Protein AF-A0A2V5TEM6-F1 (afdb_monomer_lite)

Structure (mmCIF, N/CA/C/O backbone):
data_AF-A0A2V5TEM6-F1
#
_entry.id   AF-A0A2V5TEM6-F1
#
loop_
_atom_site.group_PDB
_atom_site.id
_atom_site.type_symbol
_atom_site.label_atom_id
_atom_site.label_alt_id
_atom_site.label_comp_id
_atom_site.label_asym_id
_atom_site.label_entity_id
_atom_site.label_seq_id
_atom_site.pdbx_PDB_ins_code
_atom_site.Cartn_x
_atom_site.Cartn_y
_atom_site.Cartn_z
_atom_site.occupancy
_atom_site.B_iso_or_equiv
_atom_site.auth_seq_id
_atom_site.auth_comp_id
_atom_site.auth_asym_id
_atom_site.auth_atom_id
_atom_site.pdbx_PDB_model_num
ATOM 1 N N . GLY A 1 1 ? -10.360 -5.730 -9.120 1.00 52.41 1 GLY A N 1
ATOM 2 C CA . GLY A 1 1 ? -10.414 -5.794 -10.596 1.00 52.41 1 GLY A CA 1
ATOM 3 C C . GLY A 1 1 ? -9.001 -5.800 -11.145 1.00 52.41 1 GLY A C 1
ATOM 4 O O . GLY A 1 1 ? -8.124 -5.280 -10.469 1.00 52.41 1 GLY A O 1
ATOM 5 N N . TYR A 1 2 ? -8.773 -6.410 -12.309 1.00 51.59 2 TYR A N 1
ATOM 6 C CA . TYR A 1 2 ? -7.486 -6.382 -13.018 1.00 51.59 2 TYR A CA 1
ATOM 7 C C . TYR A 1 2 ? -7.553 -5.291 -14.096 1.00 51.59 2 TYR A C 1
ATOM 9 O O . TYR A 1 2 ? -8.489 -5.306 -14.892 1.00 51.59 2 TYR A O 1
ATOM 17 N N . TYR A 1 3 ? -6.628 -4.326 -14.087 1.00 54.53 3 TYR A N 1
ATOM 18 C CA . TYR A 1 3 ? -6.634 -3.193 -15.020 1.00 54.53 3 TYR A CA 1
ATOM 19 C C . TYR A 1 3 ? -5.409 -3.254 -15.939 1.00 54.53 3 TYR A C 1
ATOM 21 O O . TYR A 1 3 ? -4.282 -3.108 -15.468 1.00 54.53 3 TYR A O 1
ATOM 29 N N . GLU A 1 4 ? -5.627 -3.418 -17.246 1.00 52.84 4 GLU A N 1
ATOM 30 C CA . GLU A 1 4 ? -4.584 -3.263 -18.265 1.00 52.84 4 GLU A CA 1
ATOM 31 C C . GLU A 1 4 ? -4.684 -1.902 -18.975 1.00 52.84 4 GLU A C 1
ATOM 33 O O . GLU A 1 4 ? -5.747 -1.493 -19.439 1.00 52.84 4 GLU A O 1
ATOM 38 N N . HIS A 1 5 ? -3.531 -1.226 -18.998 1.00 53.41 5 HIS A N 1
ATOM 39 C CA . HIS A 1 5 ? -3.030 -0.102 -19.806 1.00 53.41 5 HIS A CA 1
ATOM 40 C C . HIS A 1 5 ? -3.904 1.105 -20.195 1.00 53.41 5 HIS A C 1
ATOM 42 O O . HIS A 1 5 ? -3.342 2.195 -20.212 1.00 53.41 5 HIS A O 1
ATOM 48 N N . GLU A 1 6 ? -5.207 1.014 -20.459 1.00 52.50 6 GLU A N 1
ATOM 49 C CA . GLU A 1 6 ? -5.917 2.144 -21.106 1.00 52.50 6 GLU A CA 1
ATOM 50 C C . GLU A 1 6 ? -7.287 2.503 -20.512 1.00 52.50 6 GLU A C 1
ATOM 52 O O . GLU A 1 6 ? -7.827 3.555 -20.836 1.00 52.50 6 GLU A O 1
ATOM 57 N N . ASN A 1 7 ? -7.814 1.724 -19.560 1.00 54.81 7 ASN A N 1
ATOM 58 C CA . ASN A 1 7 ? -9.112 1.995 -18.919 1.00 54.81 7 ASN A CA 1
ATOM 59 C C . ASN A 1 7 ? -9.009 2.064 -17.390 1.00 54.81 7 ASN A C 1
ATOM 61 O O . ASN A 1 7 ? -9.729 1.379 -16.663 1.00 54.81 7 ASN A O 1
ATOM 65 N N . LEU A 1 8 ? -8.084 2.881 -16.884 1.00 60.50 8 LEU A N 1
ATOM 66 C CA . LEU A 1 8 ? -8.007 3.160 -15.451 1.00 60.50 8 LEU A CA 1
ATOM 67 C C . LEU A 1 8 ? -9.142 4.131 -15.067 1.00 60.50 8 LEU A C 1
ATOM 69 O O . LEU A 1 8 ? -9.138 5.263 -15.559 1.00 60.50 8 LEU A O 1
ATOM 73 N N . PRO A 1 9 ? -10.103 3.736 -14.210 1.00 65.75 9 PRO A N 1
ATOM 74 C CA . PRO A 1 9 ? -11.163 4.633 -13.756 1.00 65.75 9 PRO A CA 1
ATOM 75 C C . PRO A 1 9 ? -10.595 5.861 -13.028 1.00 65.75 9 PRO A C 1
ATOM 77 O O . PRO A 1 9 ? -9.465 5.854 -12.538 1.00 65.75 9 PRO A O 1
ATOM 80 N N . ALA A 1 10 ? -11.403 6.922 -12.929 1.00 66.31 10 ALA A N 1
ATOM 81 C CA . ALA A 1 10 ? -11.015 8.182 -12.281 1.00 66.31 10 ALA A CA 1
ATOM 82 C C . ALA A 1 10 ? -10.552 8.003 -10.819 1.00 66.31 10 ALA A C 1
ATOM 84 O O . ALA A 1 10 ? -9.793 8.821 -10.302 1.00 66.31 10 ALA A O 1
ATOM 85 N N . THR A 1 11 ? -10.990 6.924 -10.169 1.00 69.69 11 THR A N 1
ATOM 86 C CA . THR A 1 11 ? -10.515 6.464 -8.864 1.00 69.69 11 THR A CA 1
ATOM 87 C C . THR A 1 11 ? -10.056 5.020 -8.987 1.00 69.69 11 THR A C 1
ATOM 89 O O . THR A 1 11 ? -10.825 4.176 -9.445 1.00 69.69 11 THR A O 1
ATOM 92 N N . LEU A 1 12 ? -8.838 4.724 -8.533 1.00 81.12 12 LEU A N 1
ATOM 93 C CA . LEU A 1 12 ? -8.314 3.352 -8.488 1.00 81.12 12 LEU A CA 1
ATOM 94 C C . LEU A 1 12 ? -8.546 2.665 -7.145 1.00 81.12 12 LEU A C 1
ATOM 96 O O . LEU A 1 12 ? -7.972 1.609 -6.894 1.00 81.12 12 LEU A O 1
ATOM 100 N N . ASP A 1 13 ? -9.380 3.253 -6.287 1.00 85.50 13 ASP A N 1
ATOM 101 C CA . ASP A 1 13 ? -9.658 2.664 -4.991 1.00 85.50 13 ASP A CA 1
ATOM 102 C C . ASP A 1 13 ? -10.313 1.288 -5.140 1.00 85.50 13 ASP A C 1
ATOM 104 O O . ASP A 1 13 ? -11.276 1.104 -5.887 1.00 85.50 13 ASP A O 1
ATOM 108 N N . ALA A 1 14 ? -9.763 0.314 -4.426 1.00 86.88 14 ALA A N 1
ATOM 109 C CA . ALA A 1 14 ? -10.203 -1.071 -4.443 1.00 86.88 14 ALA A CA 1
ATOM 110 C C . ALA A 1 14 ? -9.906 -1.723 -3.091 1.00 86.88 14 ALA A C 1
ATOM 112 O O . ALA A 1 14 ? -9.137 -1.193 -2.294 1.00 86.88 14 ALA A O 1
ATOM 113 N N . ASP A 1 15 ? -10.481 -2.895 -2.828 1.00 89.38 15 ASP A N 1
ATOM 114 C CA . ASP A 1 15 ? -10.214 -3.596 -1.568 1.00 89.38 15 ASP A CA 1
ATOM 115 C C . ASP A 1 15 ? -8.765 -4.102 -1.499 1.00 89.38 15 ASP A C 1
ATOM 117 O O . ASP A 1 15 ? -8.132 -4.026 -0.446 1.00 89.38 15 ASP A O 1
ATOM 121 N N . PHE A 1 16 ? -8.212 -4.546 -2.632 1.00 89.44 16 PHE A N 1
ATOM 122 C CA . PHE A 1 16 ? -6.803 -4.900 -2.781 1.00 89.44 16 PHE A CA 1
ATOM 123 C C . PHE A 1 16 ? -6.272 -4.503 -4.164 1.00 89.44 16 PHE A C 1
ATOM 125 O O . PHE A 1 16 ? -6.990 -4.606 -5.165 1.00 89.44 16 PHE A O 1
ATOM 132 N N . LEU A 1 17 ? -5.004 -4.090 -4.230 1.00 90.25 17 LEU A N 1
ATOM 133 C CA . LEU A 1 17 ? -4.286 -3.790 -5.473 1.00 90.25 17 LEU A CA 1
ATOM 134 C C . LEU A 1 17 ? -2.883 -4.375 -5.412 1.00 90.25 17 LEU A C 1
ATOM 136 O O . LEU A 1 17 ? -2.214 -4.274 -4.389 1.00 90.25 17 LEU A O 1
ATOM 140 N N . LEU A 1 18 ? -2.410 -4.918 -6.528 1.00 90.06 18 LEU A N 1
ATOM 141 C CA . LEU A 1 18 ? -1.016 -5.301 -6.688 1.00 90.06 18 LEU A CA 1
ATOM 142 C C . LEU A 1 18 ? -0.409 -4.459 -7.804 1.00 90.06 18 LEU A C 1
ATOM 144 O O . LEU A 1 18 ? -0.867 -4.525 -8.943 1.00 90.06 18 LEU A O 1
ATOM 148 N N . VAL A 1 19 ? 0.588 -3.650 -7.461 1.00 88.88 19 VAL A N 1
ATOM 149 C CA . VAL A 1 19 ? 1.155 -2.641 -8.359 1.00 88.88 19 VAL A CA 1
ATOM 150 C C . VAL A 1 19 ? 2.637 -2.923 -8.552 1.00 88.88 19 VAL A C 1
ATOM 152 O O . VAL A 1 19 ? 3.358 -3.089 -7.575 1.00 88.88 19 VAL A O 1
ATOM 155 N N . GLN A 1 20 ? 3.100 -2.985 -9.796 1.00 87.50 20 GLN A N 1
ATOM 156 C CA . GLN A 1 20 ? 4.530 -3.106 -10.096 1.00 87.50 20 GLN A CA 1
ATOM 157 C C . GLN A 1 20 ? 5.277 -1.822 -9.703 1.00 87.50 20 GLN A C 1
ATOM 159 O O . GLN A 1 20 ?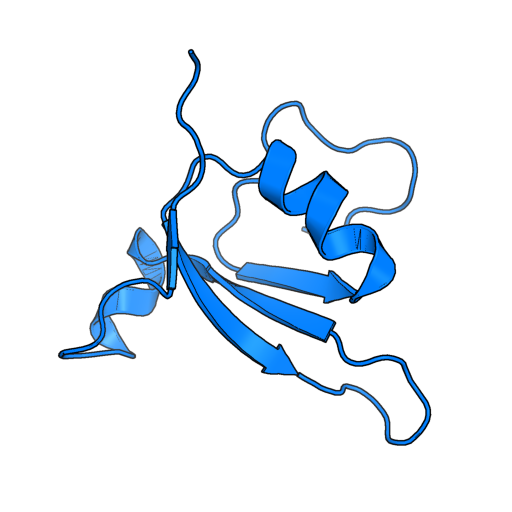 4.694 -0.737 -9.720 1.00 87.50 20 GLN A O 1
ATOM 164 N N . GLU A 1 21 ? 6.548 -1.947 -9.314 1.00 86.62 21 GLU A N 1
ATOM 165 C CA . GLU A 1 21 ? 7.355 -0.849 -8.758 1.00 86.62 21 GLU A CA 1
ATOM 166 C C . GLU A 1 21 ? 7.383 0.410 -9.636 1.00 86.62 21 GLU A C 1
ATOM 168 O O . GLU A 1 21 ? 7.246 1.529 -9.136 1.00 86.62 21 GLU A O 1
ATOM 173 N N . ASP A 1 22 ? 7.469 0.227 -10.952 1.00 86.38 22 ASP A N 1
ATOM 174 C CA . ASP A 1 22 ? 7.475 1.288 -11.961 1.00 86.38 22 ASP A CA 1
ATOM 175 C C . ASP A 1 22 ? 6.161 2.090 -12.014 1.00 86.38 22 ASP A C 1
ATOM 177 O O . ASP A 1 22 ? 6.178 3.273 -12.357 1.00 86.38 22 ASP A O 1
ATOM 181 N N . ARG A 1 23 ? 5.031 1.492 -11.612 1.00 84.69 23 ARG A N 1
ATOM 182 C CA . ARG A 1 23 ? 3.690 2.112 -11.650 1.00 84.69 23 ARG A CA 1
ATOM 183 C C . ARG A 1 23 ? 3.194 2.650 -10.321 1.00 84.69 23 ARG A C 1
ATOM 185 O O . ARG A 1 23 ? 2.107 3.230 -10.273 1.00 84.69 23 ARG A O 1
ATOM 192 N N . ILE A 1 24 ? 3.964 2.483 -9.246 1.00 87.94 24 ILE A N 1
ATOM 193 C CA . ILE A 1 24 ? 3.575 2.937 -7.904 1.00 87.94 24 ILE A CA 1
ATOM 194 C C . ILE A 1 24 ? 3.175 4.415 -7.924 1.00 87.94 24 ILE A C 1
ATOM 196 O O . ILE A 1 24 ? 2.119 4.767 -7.407 1.00 87.94 24 ILE A O 1
ATOM 200 N N . LYS A 1 25 ? 3.968 5.272 -8.578 1.00 87.88 25 LYS A N 1
ATOM 201 C CA . LYS A 1 25 ? 3.719 6.723 -8.617 1.00 87.88 25 LYS A CA 1
ATOM 202 C C . LYS A 1 25 ? 2.388 7.077 -9.285 1.00 87.88 25 LYS A C 1
ATOM 204 O O . LYS A 1 25 ? 1.647 7.905 -8.758 1.00 87.88 25 LYS A O 1
ATOM 209 N N . ASP A 1 26 ? 2.070 6.434 -10.406 1.00 87.06 26 ASP A N 1
ATOM 210 C CA . ASP A 1 26 ? 0.847 6.706 -11.167 1.00 87.06 26 ASP A CA 1
ATOM 211 C C . ASP A 1 26 ? -0.404 6.211 -10.439 1.00 87.06 26 ASP A C 1
ATOM 213 O O . ASP A 1 26 ? -1.456 6.855 -10.481 1.00 87.06 26 ASP A O 1
ATOM 217 N N . VAL A 1 27 ? -0.293 5.066 -9.757 1.00 87.44 27 VAL A N 1
ATOM 218 C CA . VAL A 1 27 ? -1.391 4.509 -8.965 1.00 87.44 27 VAL A CA 1
ATOM 219 C C . VAL A 1 27 ? -1.607 5.328 -7.696 1.00 87.44 27 VAL A C 1
ATOM 221 O O . VAL A 1 27 ? -2.734 5.746 -7.441 1.00 87.44 27 VAL A O 1
ATOM 224 N N . GLU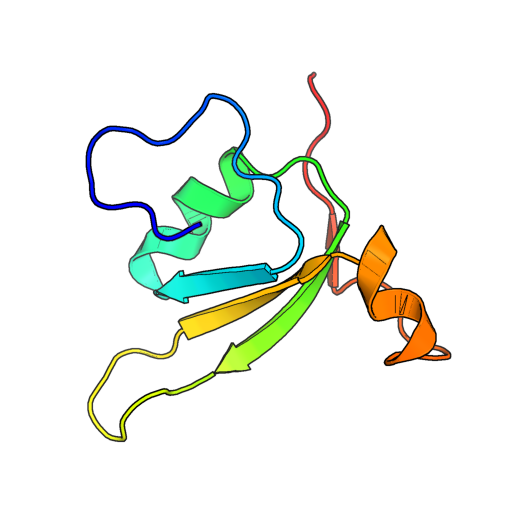 A 1 28 ? -0.555 5.636 -6.933 1.00 89.31 28 GLU A N 1
ATOM 225 C CA . GLU A 1 28 ? -0.658 6.432 -5.701 1.00 89.31 28 GLU A CA 1
ATOM 226 C C . GLU A 1 28 ? -1.206 7.847 -5.955 1.00 89.31 28 GLU A C 1
ATOM 228 O O . GLU A 1 28 ? -1.910 8.386 -5.104 1.00 89.31 28 GLU A O 1
ATOM 233 N N . ALA A 1 29 ? -0.981 8.424 -7.142 1.00 87.12 29 ALA A N 1
ATOM 234 C CA . ALA A 1 29 ? -1.592 9.693 -7.546 1.00 87.12 29 ALA A CA 1
ATOM 235 C C . ALA A 1 29 ? -3.124 9.618 -7.727 1.00 87.12 29 ALA A C 1
ATOM 237 O O . ALA A 1 29 ? -3.803 10.643 -7.660 1.00 87.12 29 ALA A O 1
ATOM 238 N N . LYS A 1 30 ? -3.674 8.420 -7.963 1.00 85.81 30 LYS A N 1
ATOM 239 C CA . LYS A 1 30 ? -5.106 8.168 -8.214 1.00 85.81 30 LYS A CA 1
ATOM 240 C C . LYS A 1 30 ? -5.817 7.463 -7.053 1.00 85.81 30 LYS A C 1
ATOM 242 O O . LYS A 1 30 ? -7.046 7.351 -7.082 1.00 85.81 30 LYS A O 1
ATOM 247 N N . LEU A 1 31 ? -5.075 6.983 -6.055 1.00 88.38 31 LEU A N 1
ATOM 248 C CA . LEU A 1 31 ? -5.626 6.400 -4.834 1.00 88.38 31 LEU A CA 1
ATOM 249 C C . LEU A 1 31 ? -6.030 7.498 -3.852 1.00 88.38 31 LEU A C 1
ATOM 251 O O . LEU A 1 31 ? -5.249 8.401 -3.552 1.00 88.38 31 LEU A O 1
ATOM 255 N N . ARG A 1 32 ? -7.246 7.394 -3.310 1.00 88.50 32 ARG A N 1
ATOM 256 C CA . ARG A 1 32 ? -7.776 8.340 -2.312 1.00 88.50 32 ARG A CA 1
ATOM 257 C C . ARG A 1 32 ? -8.006 7.678 -0.956 1.00 88.50 32 ARG A C 1
ATOM 259 O O . ARG A 1 32 ? -8.108 8.375 0.051 1.00 88.50 32 ARG A O 1
ATOM 266 N N . GLY A 1 33 ? -8.075 6.350 -0.922 1.00 89.88 33 GLY A N 1
ATOM 267 C CA . GLY A 1 33 ? -8.247 5.563 0.291 1.00 89.88 33 GLY A CA 1
ATOM 268 C C . GLY A 1 33 ? -7.001 5.479 1.176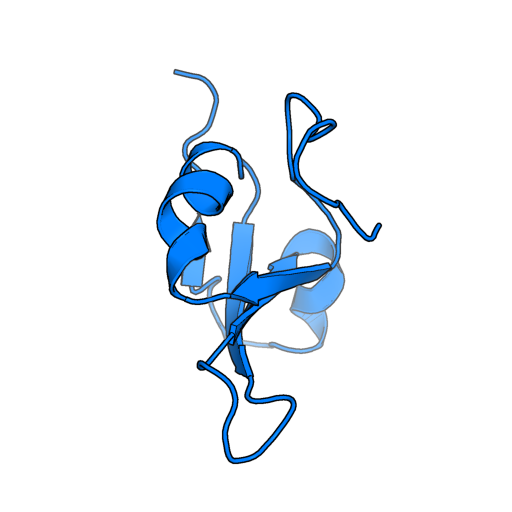 1.00 89.88 33 GLY A C 1
ATOM 269 O O . GLY A 1 33 ? -5.932 6.019 0.879 1.00 89.88 33 GLY A O 1
ATOM 270 N N . THR A 1 34 ? -7.155 4.766 2.287 1.00 93.56 34 THR A N 1
ATOM 271 C CA . THR A 1 34 ? -6.072 4.380 3.195 1.00 93.56 34 THR A CA 1
ATOM 272 C C . THR A 1 34 ? -5.765 2.900 3.034 1.00 93.56 34 THR A C 1
ATOM 274 O O . THR A 1 34 ? -6.678 2.073 2.987 1.00 93.56 34 THR A O 1
ATOM 277 N N . TYR A 1 35 ? -4.481 2.567 2.960 1.00 94.50 35 TYR A N 1
ATOM 278 C CA . TYR A 1 35 ? -4.023 1.226 2.621 1.00 94.50 35 TYR A CA 1
ATOM 279 C C . TYR A 1 35 ? -2.861 0.796 3.512 1.00 94.50 35 TYR A C 1
ATOM 281 O O . TYR A 1 35 ? -1.953 1.583 3.781 1.00 94.50 35 TYR A O 1
ATOM 289 N N . TYR A 1 36 ? -2.883 -0.465 3.927 1.00 94.19 36 TYR A N 1
ATOM 290 C CA . TYR A 1 36 ? -1.693 -1.179 4.376 1.00 94.19 36 TYR A CA 1
ATOM 291 C C . TYR A 1 36 ? -0.888 -1.602 3.155 1.00 94.19 36 TYR A C 1
ATOM 293 O O . TYR A 1 36 ? -1.485 -1.978 2.140 1.00 94.19 36 TYR A O 1
ATOM 301 N N . THR A 1 37 ? 0.439 -1.543 3.231 1.00 93.31 37 THR A N 1
ATOM 302 C CA . THR A 1 37 ? 1.289 -1.882 2.090 1.00 93.31 37 THR A CA 1
ATOM 303 C C . THR A 1 37 ? 2.365 -2.891 2.430 1.00 93.31 37 THR A C 1
ATOM 305 O O . THR A 1 37 ? 3.038 -2.753 3.446 1.00 93.31 37 THR A O 1
ATOM 308 N N . GLU A 1 38 ? 2.563 -3.858 1.539 1.00 90.94 38 GLU A N 1
ATOM 309 C CA . GLU A 1 38 ? 3.577 -4.905 1.676 1.00 90.94 38 GLU A CA 1
ATOM 310 C C . GLU A 1 38 ? 4.312 -5.129 0.348 1.00 90.94 38 GLU A C 1
ATOM 312 O O . GLU A 1 38 ? 3.677 -5.119 -0.712 1.00 90.94 38 GLU A O 1
ATOM 317 N N . PRO A 1 39 ? 5.635 -5.352 0.357 1.00 90.69 39 PRO A N 1
ATOM 318 C CA . PRO A 1 39 ? 6.341 -5.803 -0.831 1.00 90.69 39 PRO A CA 1
ATOM 319 C C . PRO A 1 39 ? 5.967 -7.261 -1.138 1.00 90.69 39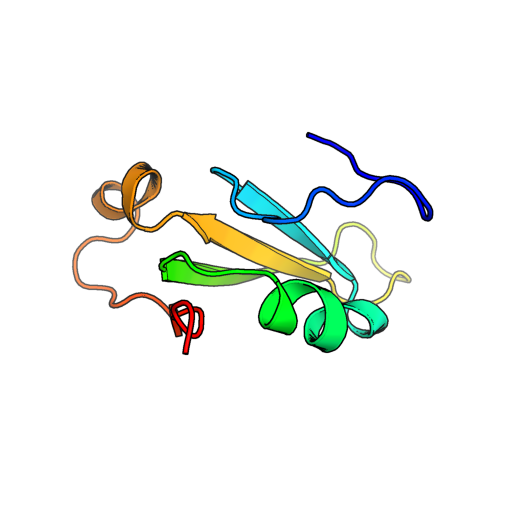 PRO A C 1
ATOM 321 O O . PRO A 1 39 ? 6.082 -8.144 -0.292 1.00 90.69 39 PRO A O 1
ATOM 324 N N . LEU A 1 40 ? 5.559 -7.532 -2.375 1.00 86.88 40 LEU A N 1
ATOM 325 C CA . LEU A 1 40 ? 5.215 -8.864 -2.858 1.00 86.88 40 LEU A CA 1
ATOM 326 C C . LEU A 1 40 ? 5.969 -9.172 -4.153 1.00 86.88 40 LEU A C 1
ATOM 328 O O . LEU A 1 40 ? 5.865 -8.455 -5.147 1.00 86.88 40 LEU A O 1
ATOM 332 N N . ARG A 1 41 ? 6.696 -10.290 -4.164 1.00 83.06 41 ARG A N 1
ATOM 333 C CA . ARG A 1 41 ? 7.312 -10.846 -5.375 1.00 83.06 41 ARG A CA 1
ATOM 334 C C . ARG A 1 41 ? 6.530 -12.074 -5.813 1.00 83.06 41 ARG A C 1
ATOM 336 O O . ARG A 1 41 ? 6.515 -13.075 -5.107 1.00 83.06 41 ARG A O 1
ATOM 343 N N . ILE A 1 42 ? 5.897 -12.006 -6.985 1.00 78.88 42 ILE A N 1
ATOM 344 C CA . ILE A 1 42 ? 5.144 -13.144 -7.539 1.00 78.88 42 ILE A CA 1
ATOM 345 C C . ILE A 1 42 ? 6.101 -14.210 -8.102 1.00 78.88 42 ILE A C 1
ATOM 347 O O . ILE A 1 42 ? 5.798 -15.401 -8.067 1.00 78.88 42 ILE A O 1
ATOM 351 N N . ARG A 1 43 ? 7.267 -13.801 -8.626 1.00 79.44 43 ARG A N 1
ATOM 352 C CA . ARG A 1 43 ? 8.296 -14.685 -9.203 1.00 79.44 43 ARG A CA 1
ATOM 353 C C . ARG A 1 43 ? 9.699 -14.188 -8.851 1.00 79.44 43 ARG A C 1
ATOM 355 O O . ARG A 1 43 ? 9.893 -12.996 -8.647 1.00 79.44 43 ARG A O 1
ATOM 362 N N . ALA A 1 44 ? 10.679 -15.094 -8.831 1.00 71.56 44 ALA A N 1
ATOM 363 C CA . ALA A 1 44 ? 12.056 -14.801 -8.413 1.00 71.56 44 ALA A CA 1
ATOM 364 C C . ALA A 1 44 ? 12.802 -13.775 -9.297 1.00 71.56 44 ALA A C 1
ATOM 366 O O . ALA A 1 44 ? 13.683 -13.087 -8.796 1.00 71.56 44 ALA A O 1
ATOM 367 N N . TYR A 1 45 ? 12.442 -13.659 -10.581 1.00 71.44 45 TYR A N 1
ATOM 368 C CA . TYR A 1 45 ? 13.090 -12.769 -11.563 1.00 71.44 45 TYR A CA 1
ATOM 369 C C . TYR A 1 45 ? 12.195 -11.613 -12.031 1.00 71.44 45 TYR A C 1
ATOM 371 O O . TYR A 1 45 ? 12.489 -10.978 -13.037 1.00 71.44 45 TYR A O 1
ATOM 379 N N . GLN A 1 46 ? 11.068 -11.389 -11.357 1.00 73.25 46 GLN A N 1
ATOM 380 C CA . GLN A 1 46 ? 10.155 -10.299 -11.681 1.00 73.25 46 GLN A CA 1
ATOM 381 C C . GLN A 1 46 ? 10.403 -9.128 -10.732 1.00 73.25 46 GLN A C 1
ATOM 383 O O . GLN A 1 46 ? 10.742 -9.341 -9.564 1.00 73.25 46 GLN A O 1
ATOM 388 N N . ASP A 1 47 ? 10.188 -7.911 -11.226 1.00 75.75 47 ASP A N 1
ATOM 389 C CA . ASP A 1 47 ? 10.258 -6.704 -10.410 1.00 75.75 47 ASP A CA 1
ATOM 390 C C . ASP A 1 47 ? 9.332 -6.799 -9.193 1.00 75.75 47 ASP A C 1
ATOM 392 O O . ASP A 1 47 ? 8.242 -7.394 -9.232 1.00 75.75 47 ASP A O 1
ATOM 396 N N . THR A 1 48 ? 9.799 -6.233 -8.078 1.00 84.06 48 THR A N 1
ATOM 397 C CA . THR A 1 48 ? 9.056 -6.266 -6.819 1.00 84.06 48 THR A CA 1
ATOM 398 C C . THR A 1 48 ? 7.752 -5.504 -7.018 1.00 84.06 48 THR A C 1
ATOM 400 O O . THR A 1 48 ? 7.728 -4.416 -7.576 1.00 84.06 48 THR A O 1
ATOM 403 N N . SER A 1 49 ? 6.631 -6.086 -6.609 1.00 89.38 49 SER A N 1
ATOM 404 C CA . SER A 1 49 ? 5.351 -5.383 -6.613 1.00 89.38 49 SER A CA 1
ATOM 405 C C . SER A 1 49 ? 5.045 -4.889 -5.206 1.00 89.38 49 SER A C 1
ATOM 407 O O . SER A 1 49 ? 5.499 -5.464 -4.219 1.00 89.38 49 SER A O 1
ATOM 409 N N . LYS A 1 50 ? 4.260 -3.826 -5.101 1.00 92.19 50 LYS A N 1
ATOM 410 C CA . LYS A 1 50 ? 3.703 -3.333 -3.849 1.00 92.19 50 LYS A CA 1
ATOM 411 C C . LYS A 1 50 ? 2.232 -3.727 -3.793 1.00 92.19 50 LYS A C 1
ATOM 413 O O . LYS A 1 50 ? 1.441 -3.382 -4.673 1.00 92.19 50 LYS A O 1
ATOM 418 N N . LEU A 1 51 ? 1.893 -4.514 -2.783 1.00 92.19 51 LEU A N 1
ATOM 419 C CA . LEU A 1 51 ? 0.528 -4.876 -2.440 1.00 92.19 51 LEU A CA 1
ATOM 420 C C . LEU A 1 51 ? -0.069 -3.743 -1.606 1.00 92.19 51 LEU A C 1
ATOM 422 O O . LEU A 1 51 ? 0.563 -3.290 -0.659 1.00 92.19 51 LEU A O 1
ATOM 426 N N . TYR A 1 52 ? -1.280 -3.319 -1.943 1.00 93.56 52 TYR A N 1
ATOM 42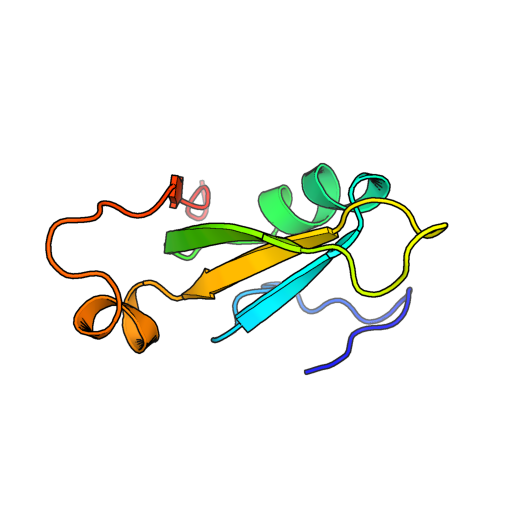7 C CA . TYR A 1 52 ? -2.081 -2.365 -1.185 1.00 93.56 52 TYR A CA 1
ATOM 428 C C . TYR A 1 52 ? -3.340 -3.077 -0.708 1.00 93.56 52 TYR A C 1
ATOM 430 O O . TYR A 1 52 ? -4.071 -3.650 -1.516 1.00 93.56 52 TYR A O 1
ATOM 438 N N . LEU A 1 53 ? -3.606 -3.024 0.593 1.00 93.38 53 LEU A N 1
ATOM 439 C CA . LEU A 1 53 ? -4.771 -3.629 1.232 1.00 93.38 53 LEU A CA 1
ATOM 440 C C . LEU A 1 53 ? -5.582 -2.535 1.912 1.00 93.38 53 LEU A C 1
ATOM 442 O O . LEU A 1 53 ? -5.075 -1.837 2.788 1.00 93.38 53 LEU A O 1
ATOM 446 N N . SER A 1 54 ? -6.837 -2.367 1.502 1.00 92.69 54 SER A N 1
ATOM 447 C CA . SER A 1 54 ? -7.706 -1.311 2.017 1.00 92.69 54 SER A CA 1
ATOM 448 C C . SER A 1 54 ? -7.866 -1.432 3.526 1.00 92.69 54 SER A C 1
ATOM 450 O O . SER A 1 54 ? -8.356 -2.445 4.030 1.00 92.69 54 SER A O 1
ATOM 452 N N . ALA A 1 55 ? -7.523 -0.376 4.262 1.00 92.12 55 ALA A N 1
ATOM 453 C CA . ALA A 1 55 ? -7.653 -0.371 5.714 1.00 92.12 55 ALA A CA 1
ATOM 454 C C . ALA A 1 55 ? -9.114 -0.516 6.163 1.00 92.12 55 ALA A C 1
ATOM 456 O O . ALA A 1 55 ? -9.390 -1.041 7.236 1.00 92.12 55 ALA A O 1
ATOM 457 N N . LYS A 1 56 ? -10.074 -0.116 5.321 1.00 91.06 56 LYS A N 1
ATOM 458 C CA . LYS A 1 56 ? -11.504 -0.299 5.596 1.00 91.06 56 LYS A CA 1
ATOM 459 C C . LYS A 1 56 ? -11.896 -1.779 5.684 1.00 91.06 56 LYS A C 1
ATOM 461 O O . LYS A 1 56 ? -12.780 -2.111 6.468 1.00 91.06 56 LYS A O 1
ATOM 466 N N . VAL A 1 57 ? -11.262 -2.630 4.878 1.00 91.62 57 VAL A N 1
ATOM 467 C CA . VAL A 1 57 ? -11.590 -4.060 4.758 1.00 91.62 57 VAL A CA 1
ATOM 468 C C . VAL A 1 57 ? -10.653 -4.917 5.600 1.00 91.62 57 VAL A C 1
ATOM 470 O O . VAL A 1 57 ? -11.099 -5.850 6.255 1.00 91.62 57 VAL A O 1
ATOM 473 N N . PHE A 1 58 ? -9.363 -4.585 5.614 1.00 91.31 58 PHE A N 1
ATOM 474 C CA . PHE A 1 58 ? -8.326 -5.432 6.195 1.00 91.31 58 PHE A CA 1
ATOM 475 C C . PHE A 1 58 ? -7.875 -5.022 7.603 1.00 91.31 58 PHE A C 1
ATOM 477 O O . PHE A 1 58 ? -7.023 -5.704 8.160 1.00 91.31 58 PHE A O 1
ATOM 484 N N . LYS A 1 59 ? -8.434 -3.962 8.211 1.00 90.81 59 LYS A N 1
ATOM 485 C CA . LYS A 1 59 ? -8.063 -3.510 9.574 1.00 90.81 59 LYS A CA 1
ATOM 486 C C . LYS A 1 59 ? -8.025 -4.632 10.617 1.00 90.81 59 LYS A C 1
ATOM 488 O O . LYS A 1 59 ? -7.146 -4.631 11.467 1.00 90.81 59 LYS A O 1
ATOM 493 N N . ASP A 1 60 ? -8.935 -5.600 10.526 1.00 91.88 60 ASP A N 1
ATOM 494 C CA . ASP A 1 60 ? -9.059 -6.670 11.520 1.00 91.88 60 ASP A CA 1
ATOM 495 C C . ASP A 1 60 ? -7.918 -7.703 11.397 1.00 91.88 60 ASP A C 1
ATOM 497 O O . ASP A 1 60 ? -7.625 -8.416 12.352 1.00 91.88 60 ASP A O 1
ATOM 501 N N . PHE A 1 61 ? -7.233 -7.752 10.246 1.00 88.62 61 PHE A N 1
ATOM 502 C CA . PHE A 1 61 ? -6.034 -8.573 10.025 1.00 88.62 61 PHE A CA 1
ATOM 503 C C . PHE A 1 61 ? -4.741 -7.880 10.465 1.00 88.62 61 PHE A C 1
ATOM 505 O O . PHE A 1 61 ? -3.704 -8.533 10.573 1.00 88.62 61 PHE A O 1
ATOM 512 N N . PHE A 1 62 ? -4.792 -6.573 10.724 1.00 88.19 62 PHE A N 1
ATOM 513 C CA . PHE A 1 62 ? -3.650 -5.778 11.162 1.00 88.19 62 PHE A CA 1
ATOM 514 C C . PHE A 1 62 ? -3.980 -5.017 12.457 1.00 88.19 62 PHE A C 1
ATOM 516 O O . PHE A 1 62 ? -3.927 -3.780 12.469 1.00 88.19 62 PHE A O 1
ATOM 523 N N . PRO A 1 63 ? -4.331 -5.731 13.548 1.00 83.44 63 PRO A N 1
ATOM 524 C CA . PRO A 1 63 ? -4.541 -5.093 14.839 1.00 83.44 63 PRO A CA 1
ATOM 525 C C . PRO A 1 63 ? -3.256 -4.357 15.235 1.00 83.44 63 PRO A C 1
ATOM 527 O O . PRO A 1 63 ? -2.153 -4.859 15.031 1.00 83.44 63 PRO A O 1
ATOM 530 N N . ASP A 1 64 ? -3.404 -3.129 15.724 1.00 88.19 64 ASP A N 1
ATOM 531 C CA . ASP A 1 64 ? -2.307 -2.257 16.172 1.00 88.19 64 ASP A CA 1
ATOM 532 C C . ASP A 1 64 ? -1.364 -1.721 15.081 1.00 88.19 64 ASP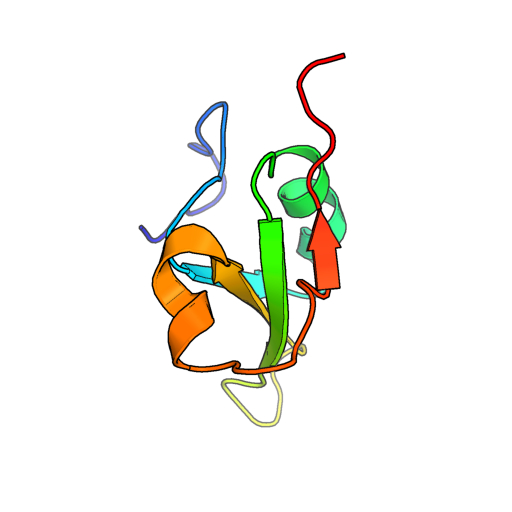 A C 1
ATOM 534 O O . ASP A 1 64 ? -0.379 -1.045 15.386 1.00 88.19 64 ASP A O 1
ATOM 538 N N . ARG A 1 65 ? -1.684 -1.927 13.798 1.00 89.44 65 ARG A N 1
ATOM 539 C CA . ARG A 1 65 ? -0.959 -1.295 12.690 1.00 89.44 65 ARG A CA 1
ATOM 540 C C . ARG A 1 65 ? -1.736 -0.112 12.126 1.00 89.44 65 ARG A C 1
ATOM 542 O O . ARG A 1 65 ? -2.920 -0.212 11.794 1.00 89.44 65 ARG A O 1
ATOM 549 N N . LEU A 1 66 ? -1.037 1.005 11.933 1.00 89.62 66 LEU A N 1
ATOM 550 C CA . LEU A 1 66 ? -1.549 2.143 11.173 1.00 89.62 66 LEU A CA 1
ATOM 551 C C . LEU A 1 66 ? -1.341 1.923 9.664 1.00 89.62 66 LEU A C 1
ATOM 553 O O . LEU A 1 66 ? -0.323 1.349 9.281 1.00 89.62 66 LEU A O 1
ATOM 557 N N . PRO A 1 67 ? -2.270 2.372 8.799 1.00 91.06 67 PRO A N 1
ATOM 558 C CA . PRO A 1 67 ? -2.097 2.281 7.351 1.00 91.06 67 PRO A CA 1
ATOM 559 C C . PRO A 1 67 ? -0.824 2.995 6.889 1.00 91.06 67 PRO A C 1
ATOM 561 O O . PRO A 1 67 ? -0.585 4.143 7.266 1.00 91.06 67 PRO A O 1
ATOM 564 N N . ASP A 1 68 ? -0.033 2.328 6.050 1.00 92.38 68 ASP A N 1
ATOM 565 C CA . ASP A 1 68 ? 1.245 2.842 5.545 1.00 92.38 68 ASP A CA 1
ATOM 566 C C . ASP A 1 68 ? 1.050 3.929 4.478 1.00 92.38 68 ASP A C 1
ATOM 568 O O . ASP A 1 68 ? 1.891 4.810 4.301 1.00 92.38 68 ASP A O 1
ATOM 572 N N . PHE A 1 69 ? -0.073 3.871 3.757 1.00 92.56 69 PHE A N 1
ATOM 573 C CA . PHE A 1 69 ? -0.403 4.809 2.697 1.00 92.56 69 PHE A CA 1
ATOM 574 C C . PHE A 1 69 ? -1.752 5.486 2.949 1.00 92.56 69 PHE A C 1
ATOM 576 O O . PHE A 1 69 ? -2.759 4.844 3.266 1.00 92.56 69 PHE A O 1
ATOM 583 N N . ARG A 1 70 ? -1.784 6.804 2.743 1.00 91.94 70 ARG A N 1
ATOM 584 C CA . ARG A 1 70 ? -3.001 7.616 2.743 1.00 91.94 70 ARG A CA 1
ATOM 585 C C . ARG A 1 70 ? -3.038 8.444 1.467 1.00 91.94 70 ARG A C 1
ATOM 587 O O . ARG A 1 70 ? -2.204 9.328 1.277 1.00 91.94 70 ARG A O 1
ATOM 594 N N . GLY A 1 71 ? -4.022 8.156 0.623 1.00 86.38 71 GLY A N 1
ATOM 595 C CA . GLY A 1 71 ? -4.267 8.899 -0.600 1.00 86.38 71 GLY A CA 1
ATOM 596 C C . GLY A 1 71 ? -4.530 10.375 -0.322 1.00 86.38 71 GLY A C 1
ATOM 597 O O . GLY A 1 71 ? -5.115 10.746 0.704 1.00 86.38 71 GLY A O 1
ATOM 598 N N . LYS A 1 72 ? -4.098 11.236 -1.243 1.00 77.25 72 LYS A N 1
ATOM 599 C CA . LYS A 1 72 ? -4.467 12.651 -1.197 1.00 77.25 72 LYS A CA 1
ATOM 600 C C . LYS A 1 72 ? -5.934 12.740 -1.619 1.00 77.25 72 LYS A C 1
ATOM 602 O O . LYS A 1 72 ? -6.287 12.360 -2.734 1.00 77.25 72 LYS A O 1
ATOM 607 N N . GLY A 1 73 ? -6.796 13.175 -0.698 1.00 61.69 73 GLY A N 1
ATOM 608 C CA . GLY A 1 73 ? -8.195 13.472 -1.009 1.00 61.69 73 GLY A CA 1
ATOM 609 C C . GLY A 1 73 ? -8.296 14.508 -2.137 1.00 61.69 73 GLY A C 1
ATOM 610 O O . GLY A 1 73 ? -7.288 15.140 -2.458 1.00 61.69 73 GLY A O 1
ATOM 611 N N . PRO A 1 74 ? -9.474 14.683 -2.760 1.00 54.53 74 PRO A N 1
ATOM 612 C CA . PRO A 1 74 ? -9.638 15.705 -3.787 1.00 54.53 74 PRO A CA 1
ATOM 613 C C . PRO A 1 74 ? -9.317 17.071 -3.164 1.00 54.53 74 PRO A C 1
ATOM 615 O O . PRO A 1 74 ? -10.030 17.517 -2.265 1.00 54.53 74 PRO A O 1
ATOM 618 N N . GLY A 1 75 ? -8.189 17.653 -3.573 1.00 45.78 75 GLY A N 1
ATOM 619 C CA . GLY A 1 75 ? -7.894 19.069 -3.375 1.00 45.78 75 GLY A CA 1
ATOM 620 C C . GLY A 1 75 ? -8.661 19.916 -4.372 1.00 45.78 75 GLY A C 1
ATOM 621 O O . GLY A 1 75 ? -9.040 19.363 -5.432 1.00 45.78 75 GLY A O 1
#

Foldseek 3Di:
DDDDDDDCPQANDDQKDKAFPVCPVVNLQRHAAFWAWDWDDPDPPGGIIIMTGGCVPCVVVPPPDGGPHHHDHDD

Secondary structure (DSSP, 8-state):
----TT---S----SEEEEEGGGHHHHHTT--SEEEEEEE-SSTTSPPEEEEEEHHHHGGGSTTPPPSEE-----

pLDDT: mean 81.94, std 13.25, range [45.78, 94.5]

Sequence (75 aa):
GYYEHENLPATLDADFLLVQEDRIKDVEAKLRGTYYTEPLRIRAYQDTSKLYLSAKVFKDFFPDRLPDFRGKGPG

Radius of gyration: 12.6 Å; chains: 1; bounding box: 25×34×37 Å